Protein AF-A0A6A3S6H1-F1 (afdb_monomer_lite)

Foldseek 3Di:
DDPVPDDCPDPVSVVVVVVVVVVVVVVCVVCVVVVHDDDDDPVVVVVVVVCVVCVVVVHDPPPPPPD

Structure (mmCIF, N/CA/C/O backbone):
data_AF-A0A6A3S6H1-F1
#
_entry.id   AF-A0A6A3S6H1-F1
#
loop_
_atom_site.group_PDB
_atom_site.id
_atom_site.type_symbol
_atom_site.label_atom_id
_atom_site.label_alt_id
_atom_site.label_comp_id
_atom_site.label_asym_id
_atom_site.label_entity_id
_atom_site.label_seq_id
_atom_site.pdbx_PDB_ins_code
_atom_site.Cartn_x
_atom_site.Cartn_y
_atom_site.Cartn_z
_atom_site.occupancy
_atom_site.B_iso_or_equiv
_atom_site.auth_seq_id
_atom_site.auth_comp_id
_atom_site.auth_asym_id
_atom_site.auth_atom_id
_atom_site.pdbx_PDB_model_num
ATOM 1 N N . MET A 1 1 ? 4.241 -5.996 -27.272 1.00 48.81 1 MET A N 1
ATOM 2 C CA . MET A 1 1 ? 5.063 -6.305 -26.085 1.00 48.81 1 MET A CA 1
ATOM 3 C C . MET A 1 1 ? 4.125 -6.836 -25.024 1.00 48.81 1 MET A C 1
ATOM 5 O O . MET A 1 1 ? 3.076 -6.228 -24.832 1.00 48.81 1 MET A O 1
ATOM 9 N N . SER A 1 2 ? 4.424 -8.000 -24.453 1.00 54.66 2 SER A N 1
ATOM 10 C CA . SER A 1 2 ? 3.594 -8.601 -23.409 1.00 54.66 2 SER A CA 1
ATOM 11 C C . SER A 1 2 ? 3.748 -7.796 -22.117 1.00 54.66 2 SER A C 1
ATOM 13 O O . SER A 1 2 ? 4.854 -7.363 -21.806 1.00 54.66 2 SER A O 1
ATOM 15 N N . LEU A 1 3 ? 2.670 -7.606 -21.350 1.00 55.84 3 LEU A N 1
ATOM 16 C CA . LEU A 1 3 ? 2.737 -7.008 -20.003 1.00 55.84 3 LEU A CA 1
ATOM 17 C C . LEU A 1 3 ? 3.674 -7.793 -19.063 1.00 55.84 3 LEU A C 1
ATOM 19 O O . LEU A 1 3 ? 4.156 -7.240 -18.083 1.00 55.84 3 LEU A O 1
ATOM 23 N N . LEU A 1 4 ? 3.960 -9.057 -19.395 1.00 57.59 4 LEU A N 1
ATOM 24 C CA . LEU A 1 4 ? 4.872 -9.943 -18.668 1.00 57.59 4 LEU A CA 1
ATOM 25 C C . LEU A 1 4 ? 6.363 -9.622 -18.888 1.00 57.59 4 LEU A C 1
ATOM 27 O O . LEU A 1 4 ? 7.182 -10.057 -18.090 1.00 57.59 4 LEU A O 1
ATOM 31 N N . ASP A 1 5 ? 6.718 -8.855 -19.927 1.00 57.78 5 ASP A N 1
ATOM 32 C CA . ASP A 1 5 ? 8.111 -8.452 -20.199 1.00 57.78 5 ASP A CA 1
ATOM 33 C C . ASP A 1 5 ? 8.483 -7.112 -19.533 1.00 57.78 5 ASP A C 1
ATOM 35 O O . ASP A 1 5 ? 9.621 -6.646 -19.641 1.00 57.78 5 ASP A O 1
ATOM 39 N N . MET A 1 6 ? 7.530 -6.445 -18.871 1.00 60.06 6 MET A N 1
ATOM 40 C CA . MET A 1 6 ? 7.808 -5.196 -18.165 1.00 60.06 6 MET A CA 1
ATOM 41 C C . MET A 1 6 ? 8.491 -5.481 -16.830 1.00 60.06 6 MET A C 1
ATOM 43 O O . MET A 1 6 ? 7.922 -6.065 -15.913 1.00 60.06 6 MET A O 1
ATOM 47 N N . ARG A 1 7 ? 9.732 -5.011 -16.719 1.00 64.94 7 ARG A N 1
ATOM 48 C CA . ARG A 1 7 ? 10.494 -4.988 -15.473 1.00 64.94 7 ARG A CA 1
ATOM 49 C C . ARG A 1 7 ? 9.977 -3.866 -14.575 1.00 64.94 7 ARG A C 1
ATOM 51 O O . ARG A 1 7 ? 10.318 -2.700 -14.765 1.00 64.94 7 ARG A O 1
ATOM 58 N N . PHE A 1 8 ? 9.124 -4.214 -13.617 1.00 65.38 8 PHE A N 1
ATOM 59 C CA . PHE A 1 8 ? 8.606 -3.291 -12.597 1.00 65.38 8 PHE A CA 1
ATOM 60 C C . PHE A 1 8 ? 9.576 -3.094 -11.416 1.00 65.38 8 PHE A C 1
ATOM 62 O O . PHE A 1 8 ? 9.271 -2.355 -10.488 1.00 65.38 8 PHE A O 1
ATOM 69 N N . ASP A 1 9 ? 10.752 -3.727 -11.466 1.00 71.06 9 ASP A N 1
ATOM 70 C CA . ASP A 1 9 ? 11.814 -3.701 -10.454 1.00 71.06 9 ASP A CA 1
ATOM 71 C C . ASP A 1 9 ? 12.884 -2.623 -10.709 1.00 71.06 9 ASP A C 1
ATOM 73 O O . ASP A 1 9 ? 13.895 -2.573 -10.009 1.00 71.06 9 ASP A O 1
ATOM 77 N N . THR A 1 10 ? 12.706 -1.750 -11.707 1.00 80.75 10 THR A N 1
ATOM 78 C CA . THR A 1 10 ? 13.649 -0.643 -11.917 1.00 80.75 10 THR A CA 1
ATOM 79 C C . THR A 1 10 ? 13.518 0.388 -10.788 1.00 80.75 10 THR A C 1
ATOM 81 O O . THR A 1 10 ? 12.407 0.616 -10.303 1.00 80.75 10 THR A O 1
ATOM 84 N N . PRO A 1 11 ? 14.609 1.071 -10.386 1.00 80.81 11 PRO A N 1
ATOM 85 C CA . PRO A 1 11 ? 14.553 2.087 -9.331 1.00 80.81 11 PRO A CA 1
ATOM 86 C C . PRO A 1 11 ? 13.483 3.158 -9.571 1.00 80.81 11 PRO A C 1
ATOM 88 O O . PRO A 1 11 ? 12.808 3.577 -8.640 1.00 80.81 11 PRO A O 1
ATOM 91 N N . GLN A 1 12 ? 13.278 3.552 -10.831 1.00 80.62 12 GLN A N 1
ATOM 92 C CA . GLN A 1 12 ? 12.256 4.526 -11.212 1.00 80.62 12 GLN A CA 1
ATOM 93 C C . GLN A 1 12 ? 10.834 3.987 -11.009 1.00 80.62 12 GLN A C 1
ATOM 95 O O . GLN A 1 12 ? 9.955 4.722 -10.570 1.00 80.62 12 GLN A O 1
ATOM 100 N N . HIS A 1 13 ? 10.584 2.712 -11.324 1.00 77.50 13 HIS A N 1
ATOM 101 C CA . HIS A 1 13 ? 9.274 2.099 -11.098 1.00 77.50 13 HIS A CA 1
ATOM 102 C C . HIS A 1 13 ? 9.001 1.892 -9.607 1.00 77.50 13 HIS A C 1
ATOM 104 O O . HIS A 1 13 ? 7.880 2.138 -9.166 1.00 77.50 13 HIS A O 1
ATOM 110 N N . ILE A 1 14 ? 10.022 1.520 -8.829 1.00 78.81 14 ILE A N 1
ATOM 111 C CA . ILE A 1 14 ? 9.933 1.428 -7.367 1.00 78.81 14 ILE A CA 1
ATOM 112 C C . ILE A 1 14 ? 9.568 2.792 -6.774 1.00 78.81 14 ILE A C 1
ATOM 114 O O . ILE A 1 14 ? 8.608 2.884 -6.016 1.00 78.81 14 ILE A O 1
ATOM 118 N N . GLU A 1 15 ? 10.252 3.862 -7.181 1.00 80.38 15 GLU A N 1
ATOM 119 C CA . GLU A 1 15 ? 9.979 5.218 -6.692 1.00 80.38 15 GLU A CA 1
ATOM 120 C C . GLU A 1 15 ? 8.541 5.669 -7.006 1.00 80.38 15 GLU A C 1
ATOM 122 O O . GLU A 1 15 ? 7.846 6.210 -6.145 1.00 80.38 15 GLU A O 1
ATOM 127 N N . VAL A 1 16 ? 8.049 5.395 -8.218 1.00 83.94 16 VAL A N 1
ATOM 128 C CA . VAL A 1 16 ? 6.657 5.695 -8.591 1.00 83.94 16 VAL A CA 1
ATOM 129 C C . VAL A 1 16 ? 5.669 4.891 -7.739 1.00 83.94 16 VAL A C 1
ATOM 131 O O . VAL A 1 16 ? 4.665 5.442 -7.284 1.00 83.94 16 VAL A O 1
ATOM 134 N N . LEU A 1 17 ? 5.947 3.610 -7.478 1.00 80.19 17 LEU A N 1
ATOM 135 C CA . LEU A 1 17 ? 5.114 2.769 -6.614 1.00 80.19 17 LEU A CA 1
ATOM 136 C C . LEU A 1 17 ? 5.099 3.273 -5.166 1.00 80.19 17 LEU A C 1
ATOM 138 O O . LEU A 1 17 ? 4.034 3.308 -4.546 1.00 80.19 17 LEU A O 1
ATOM 142 N N . GLU A 1 18 ? 6.240 3.705 -4.633 1.00 82.44 18 GLU A N 1
ATOM 143 C CA . GLU A 1 18 ? 6.341 4.302 -3.299 1.00 82.44 18 GLU A CA 1
ATOM 144 C C . GLU A 1 18 ? 5.531 5.600 -3.209 1.00 82.44 18 GLU A C 1
ATOM 146 O O . GLU A 1 18 ? 4.735 5.766 -2.280 1.00 82.44 18 GLU A O 1
ATOM 151 N N . GLN A 1 19 ? 5.649 6.483 -4.206 1.00 81.81 19 GLN A N 1
ATOM 152 C CA . GLN A 1 19 ? 4.883 7.732 -4.268 1.00 81.81 19 GLN A CA 1
ATOM 153 C C . GLN A 1 19 ? 3.373 7.472 -4.349 1.00 81.81 19 GLN A C 1
ATOM 155 O O . GLN A 1 19 ? 2.600 8.055 -3.586 1.00 81.81 19 GLN A O 1
ATOM 160 N N . MET A 1 20 ? 2.935 6.560 -5.223 1.00 81.88 20 MET A N 1
ATOM 161 C CA . MET A 1 20 ? 1.521 6.181 -5.327 1.00 81.88 20 MET A CA 1
ATOM 162 C C . MET A 1 20 ? 0.999 5.580 -4.018 1.00 81.88 20 MET A C 1
ATOM 164 O O . MET A 1 20 ? -0.109 5.898 -3.580 1.00 81.88 20 MET A O 1
ATOM 168 N N . THR A 1 21 ? 1.809 4.747 -3.364 1.00 83.44 21 THR A N 1
ATOM 169 C CA . THR A 1 21 ? 1.470 4.145 -2.070 1.00 83.44 21 THR A CA 1
ATOM 170 C C . THR A 1 21 ? 1.321 5.207 -0.984 1.00 83.44 21 THR A C 1
ATOM 172 O O . THR A 1 21 ? 0.412 5.118 -0.157 1.00 83.44 21 THR A O 1
ATOM 175 N N . GLN A 1 22 ? 2.177 6.229 -0.985 1.00 81.19 22 GLN A N 1
ATOM 176 C CA . GLN A 1 22 ? 2.104 7.325 -0.024 1.00 81.19 22 GLN A CA 1
ATOM 177 C C . GLN A 1 22 ? 0.810 8.136 -0.178 1.00 81.19 22 GLN A C 1
ATOM 179 O O . GLN A 1 22 ? 0.100 8.341 0.808 1.00 81.19 22 GLN A O 1
ATOM 184 N N . VAL A 1 23 ? 0.442 8.506 -1.409 1.00 86.56 23 VAL A N 1
ATOM 185 C CA . VAL A 1 23 ? -0.822 9.213 -1.695 1.00 86.56 23 VAL A CA 1
ATOM 186 C C . VAL A 1 23 ? -2.033 8.390 -1.242 1.00 86.56 23 VAL A C 1
ATOM 188 O O . VAL A 1 23 ? -2.975 8.925 -0.656 1.00 86.56 23 VAL A O 1
ATOM 191 N N . LEU A 1 24 ? -2.000 7.071 -1.455 1.00 84.69 24 LEU A N 1
ATOM 192 C CA . LEU A 1 24 ? -3.060 6.172 -1.003 1.00 84.69 24 LEU A CA 1
ATOM 193 C C . LEU A 1 24 ? -3.190 6.171 0.531 1.00 84.69 24 LEU A C 1
ATOM 195 O O . LEU A 1 24 ? -4.300 6.278 1.053 1.00 84.69 24 LEU A O 1
ATOM 199 N N . LYS A 1 25 ? -2.068 6.079 1.260 1.00 84.19 25 LYS A N 1
ATOM 200 C CA . LYS A 1 25 ? -2.048 6.107 2.735 1.00 84.19 25 LYS A CA 1
ATOM 201 C C . LYS A 1 25 ? -2.648 7.399 3.285 1.00 84.19 25 LYS A C 1
ATOM 203 O O . LYS A 1 25 ? -3.427 7.349 4.237 1.00 84.19 25 LYS A O 1
ATOM 208 N N . GLU A 1 26 ? -2.318 8.534 2.678 1.00 86.81 26 GLU A N 1
ATOM 209 C CA . GLU A 1 26 ? -2.868 9.838 3.057 1.00 86.81 26 GLU A CA 1
ATOM 210 C C . GLU A 1 26 ? -4.380 9.895 2.825 1.00 86.81 26 GLU A C 1
ATOM 212 O O . GLU A 1 26 ? -5.128 10.231 3.745 1.00 86.81 26 GLU A O 1
ATOM 217 N N . GLY A 1 27 ? -4.847 9.464 1.648 1.00 85.00 27 GLY A N 1
ATOM 218 C CA . GLY A 1 27 ? -6.275 9.407 1.328 1.00 85.00 27 GLY A CA 1
ATOM 219 C C . GLY A 1 27 ? -7.073 8.507 2.277 1.00 85.00 27 GLY A C 1
ATOM 220 O O . GLY A 1 27 ? -8.161 8.880 2.713 1.00 85.00 27 GLY A O 1
ATOM 221 N N . ILE A 1 28 ? -6.516 7.356 2.668 1.00 86.94 28 ILE A N 1
ATOM 222 C CA . ILE A 1 28 ? -7.118 6.462 3.673 1.00 86.94 28 ILE A CA 1
ATOM 223 C C . ILE A 1 28 ? -7.178 7.140 5.043 1.00 86.94 28 ILE A C 1
ATOM 225 O O . ILE A 1 28 ? -8.183 7.032 5.748 1.00 86.94 28 ILE A O 1
ATOM 229 N N . GLY A 1 29 ? -6.111 7.845 5.422 1.00 84.88 29 GLY A N 1
ATOM 230 C CA . GLY A 1 29 ? -6.058 8.618 6.658 1.00 84.88 29 GLY A CA 1
ATOM 231 C C . GLY A 1 29 ? -7.159 9.675 6.724 1.00 84.88 29 GLY A C 1
ATOM 232 O O . GLY A 1 29 ? -7.855 9.762 7.736 1.00 84.88 29 GLY A O 1
ATOM 233 N N . GLU A 1 30 ? -7.365 10.430 5.644 1.00 88.69 30 GLU A N 1
ATOM 234 C CA . GLU A 1 30 ? -8.451 11.414 5.553 1.00 88.69 30 GLU A CA 1
ATOM 235 C C . GLU A 1 30 ? -9.833 10.752 5.568 1.00 88.69 30 GLU A C 1
ATOM 237 O O . GLU A 1 30 ? -10.697 11.155 6.346 1.00 88.69 30 GLU A O 1
ATOM 242 N N . ALA A 1 31 ? -10.042 9.686 4.788 1.00 83.31 31 ALA A N 1
ATOM 243 C CA . ALA A 1 31 ? -11.303 8.941 4.787 1.00 83.31 31 ALA A CA 1
ATOM 244 C C . ALA A 1 31 ? -11.681 8.479 6.207 1.00 83.31 31 ALA A C 1
ATOM 246 O O . ALA A 1 31 ? -12.803 8.714 6.664 1.00 83.31 31 ALA A O 1
ATOM 247 N N . ARG A 1 32 ? -10.706 7.946 6.954 1.00 83.75 32 ARG A N 1
ATOM 248 C CA . ARG A 1 32 ? -10.882 7.534 8.351 1.00 83.75 32 ARG A CA 1
ATOM 249 C C . ARG A 1 32 ? -11.226 8.704 9.276 1.00 83.75 32 ARG A C 1
ATOM 251 O O . ARG A 1 32 ? -12.062 8.540 10.162 1.00 83.75 32 ARG A O 1
ATOM 258 N N . ARG A 1 33 ? -10.619 9.885 9.094 1.00 85.50 33 ARG A N 1
ATOM 259 C CA . ARG A 1 33 ? -10.959 11.093 9.881 1.00 85.50 33 ARG A CA 1
ATOM 260 C C . ARG A 1 33 ? -12.401 11.537 9.670 1.00 85.50 33 ARG A C 1
ATOM 262 O O . ARG A 1 33 ? -13.011 12.068 10.593 1.00 85.50 33 ARG A O 1
ATOM 269 N N . HIS A 1 34 ? -12.946 11.285 8.486 1.00 87.88 34 HIS A N 1
ATOM 270 C CA . HIS A 1 34 ? -14.337 11.570 8.153 1.00 87.88 34 HIS A CA 1
ATOM 271 C C . HIS A 1 34 ? -15.303 10.417 8.479 1.00 87.88 34 HIS A C 1
ATOM 273 O O . HIS A 1 34 ? -16.490 10.525 8.183 1.00 87.88 34 HIS A O 1
ATOM 279 N N . GLY A 1 35 ? -14.823 9.346 9.122 1.00 80.38 35 GLY A N 1
ATOM 280 C CA . GLY A 1 35 ? -15.644 8.209 9.542 1.00 80.38 35 GLY A CA 1
ATOM 281 C C . GLY A 1 35 ? -15.999 7.236 8.417 1.00 80.38 35 GLY A C 1
ATOM 282 O O . GLY A 1 35 ? -16.917 6.439 8.586 1.00 80.38 35 GLY A O 1
ATOM 283 N N . TYR A 1 36 ? -15.299 7.296 7.281 1.00 78.88 36 TYR A N 1
ATOM 284 C CA . TYR A 1 36 ? -15.445 6.313 6.214 1.00 78.88 36 TYR A CA 1
ATOM 285 C C . TYR A 1 36 ? -14.540 5.109 6.470 1.00 78.88 36 TYR A C 1
ATOM 287 O O . TYR A 1 36 ? -13.343 5.262 6.731 1.00 78.88 36 TYR A O 1
ATOM 295 N N . ASP A 1 37 ? -15.109 3.915 6.326 1.00 78.94 37 ASP A N 1
ATOM 296 C CA . ASP A 1 37 ? -14.340 2.679 6.253 1.00 78.94 37 ASP A CA 1
ATOM 297 C C . ASP A 1 37 ? -13.776 2.508 4.841 1.00 78.94 37 ASP A C 1
ATOM 299 O O . ASP A 1 37 ? -14.486 2.650 3.843 1.00 78.94 37 ASP A O 1
ATOM 303 N N . VAL A 1 38 ? -12.482 2.197 4.755 1.00 74.81 38 VAL A N 1
ATOM 304 C CA . VAL A 1 38 ? -11.830 1.873 3.485 1.00 74.81 38 VAL A CA 1
ATOM 305 C C . VAL A 1 38 ? -11.673 0.366 3.382 1.00 74.81 38 VAL A C 1
ATOM 307 O O . VAL A 1 38 ? -10.890 -0.245 4.111 1.00 74.81 38 VAL A O 1
ATOM 310 N N . GLU A 1 39 ? -12.400 -0.234 2.445 1.00 74.88 39 GLU A N 1
ATOM 311 C CA . GLU A 1 39 ? -12.248 -1.645 2.125 1.00 74.88 39 GLU A CA 1
ATOM 312 C C . GLU A 1 39 ? -11.224 -1.848 1.011 1.00 74.88 39 GLU A C 1
ATOM 314 O O . GLU A 1 39 ? -11.346 -1.314 -0.091 1.00 74.88 39 GLU A O 1
ATOM 319 N N . PHE A 1 40 ? -10.231 -2.690 1.284 1.00 71.06 40 PHE A N 1
ATOM 320 C CA . PHE A 1 40 ? -9.348 -3.204 0.246 1.00 71.06 40 PHE A CA 1
ATOM 321 C C . PHE A 1 40 ? -9.954 -4.448 -0.415 1.00 71.06 40 PHE A C 1
ATOM 323 O O . PHE A 1 40 ? -10.532 -5.285 0.304 1.00 71.06 40 PHE A O 1
ATOM 330 N N . PRO A 1 41 ? -9.760 -4.619 -1.741 1.00 76.44 41 PRO A N 1
ATOM 331 C CA . PRO A 1 41 ? -10.005 -5.879 -2.434 1.00 76.44 41 PRO A CA 1
ATOM 332 C C . PRO A 1 41 ? -9.366 -7.065 -1.703 1.00 76.44 41 PRO A C 1
ATOM 334 O O . PRO A 1 41 ? -8.326 -6.917 -1.055 1.00 76.44 41 PRO A O 1
ATOM 337 N N . HIS A 1 42 ? -9.994 -8.239 -1.806 1.00 69.25 42 HIS A N 1
ATOM 338 C CA . HIS A 1 42 ? -9.623 -9.427 -1.031 1.00 69.25 42 HIS A CA 1
ATOM 339 C C . HIS A 1 42 ? -8.133 -9.772 -1.144 1.00 69.25 42 HIS A C 1
ATOM 341 O O . HIS A 1 42 ? -7.473 -9.943 -0.122 1.00 69.25 42 HIS A O 1
ATOM 347 N N . ASP A 1 43 ? -7.596 -9.781 -2.363 1.00 61.53 43 ASP A N 1
ATOM 348 C CA . ASP A 1 43 ? -6.209 -10.170 -2.625 1.00 61.53 43 ASP A CA 1
ATOM 349 C C . ASP A 1 43 ? -5.212 -9.213 -1.956 1.00 61.53 43 ASP A C 1
ATOM 351 O O . ASP A 1 43 ? -4.281 -9.6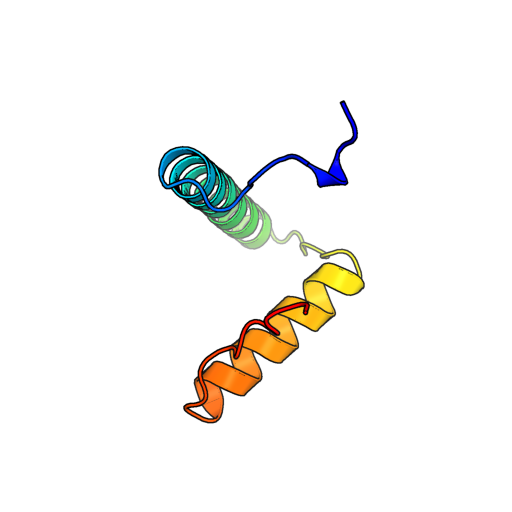49 -1.285 1.00 61.53 43 ASP A 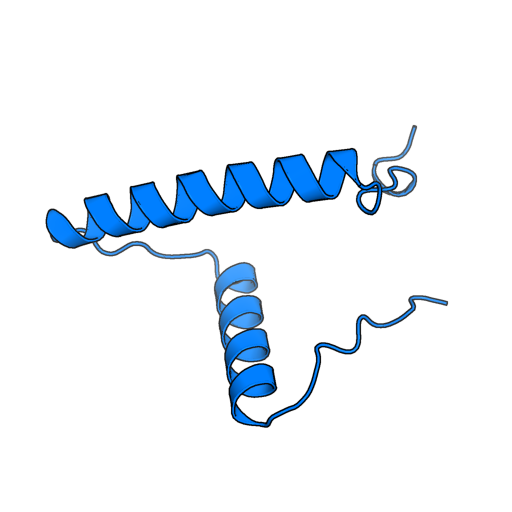O 1
ATOM 355 N N . ILE A 1 44 ? -5.475 -7.903 -2.020 1.00 71.75 44 ILE A N 1
ATOM 356 C CA . ILE A 1 44 ? -4.645 -6.873 -1.375 1.00 71.75 44 ILE A CA 1
ATOM 357 C C . ILE A 1 44 ? -4.700 -7.017 0.149 1.00 71.75 44 ILE A C 1
ATOM 359 O O . ILE A 1 44 ? -3.678 -6.922 0.828 1.00 71.75 44 ILE A O 1
ATOM 363 N N . ARG A 1 45 ? -5.887 -7.288 0.702 1.00 69.75 45 ARG A N 1
ATOM 364 C CA . ARG A 1 45 ? -6.069 -7.509 2.141 1.00 69.75 45 ARG A CA 1
ATOM 365 C C . ARG A 1 45 ? -5.273 -8.720 2.627 1.00 69.75 45 ARG A C 1
ATOM 367 O O . ARG A 1 45 ? -4.613 -8.623 3.658 1.00 69.75 45 ARG A O 1
ATOM 374 N N . GLN A 1 46 ? -5.320 -9.834 1.895 1.00 71.88 46 GLN A N 1
ATOM 375 C CA . GLN A 1 46 ? -4.558 -11.042 2.224 1.00 71.88 46 GLN A CA 1
ATOM 376 C C . GLN A 1 46 ? -3.052 -10.780 2.179 1.00 71.88 46 GLN A 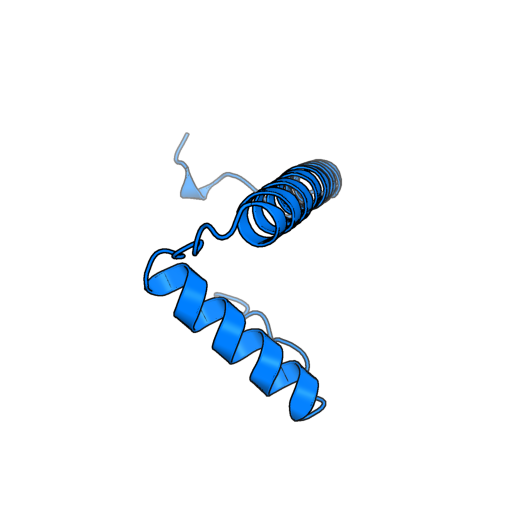C 1
ATOM 378 O O . GLN A 1 46 ? -2.342 -11.161 3.108 1.00 71.88 46 GLN A O 1
ATOM 383 N N . THR A 1 47 ? -2.568 -10.067 1.159 1.00 73.75 47 THR A N 1
ATOM 384 C CA . THR A 1 47 ? -1.153 -9.692 1.065 1.00 73.75 47 THR A CA 1
ATOM 385 C C . THR A 1 47 ? -0.720 -8.813 2.237 1.00 73.75 47 THR A C 1
ATOM 387 O O . THR A 1 47 ? 0.283 -9.123 2.869 1.00 73.75 47 THR A O 1
ATOM 390 N N . ILE A 1 48 ? -1.481 -7.768 2.587 1.00 70.19 48 ILE A N 1
ATOM 391 C CA . ILE A 1 48 ? -1.160 -6.884 3.724 1.00 70.19 48 ILE A CA 1
ATOM 392 C C . ILE A 1 48 ? -1.108 -7.670 5.041 1.00 70.19 48 ILE A C 1
ATOM 394 O O . ILE A 1 48 ? -0.194 -7.476 5.840 1.00 70.19 48 ILE A O 1
ATOM 398 N N . LEU A 1 49 ? -2.067 -8.570 5.273 1.00 72.88 49 LEU A N 1
ATOM 399 C CA . LEU A 1 49 ? -2.082 -9.408 6.475 1.00 72.88 49 LEU A CA 1
ATOM 400 C C . LEU A 1 49 ? -0.869 -10.343 6.531 1.00 72.88 49 LEU A C 1
ATOM 402 O O . LEU A 1 49 ? -0.256 -10.472 7.588 1.00 72.88 49 LEU A O 1
ATOM 406 N N . ALA A 1 50 ? -0.497 -10.949 5.402 1.00 74.00 50 ALA A N 1
ATOM 407 C CA . ALA A 1 50 ? 0.686 -11.797 5.314 1.00 74.00 50 ALA A CA 1
ATOM 408 C C . ALA A 1 50 ? 1.979 -11.007 5.578 1.00 74.00 50 ALA A C 1
ATOM 410 O O . ALA A 1 50 ? 2.822 -11.476 6.336 1.00 74.00 50 ALA A O 1
ATOM 411 N N . VAL A 1 51 ? 2.113 -9.797 5.019 1.00 73.88 51 VAL A N 1
ATOM 412 C CA . VAL A 1 51 ? 3.268 -8.907 5.248 1.00 73.88 51 VAL A CA 1
ATOM 413 C C . VAL A 1 51 ? 3.389 -8.541 6.728 1.00 73.88 51 VAL A C 1
ATOM 415 O O . VAL A 1 51 ? 4.440 -8.754 7.323 1.00 73.88 51 VAL A O 1
ATOM 418 N N . ASN A 1 52 ? 2.305 -8.069 7.349 1.00 72.19 52 ASN A N 1
ATOM 419 C CA . ASN A 1 52 ? 2.317 -7.673 8.760 1.00 72.19 52 ASN A CA 1
ATOM 420 C C . ASN A 1 52 ? 2.634 -8.854 9.693 1.00 72.19 52 ASN A C 1
ATOM 422 O O . ASN A 1 52 ? 3.294 -8.675 10.714 1.00 72.19 52 ASN A O 1
ATOM 426 N N . GLN A 1 53 ? 2.166 -10.061 9.356 1.00 73.75 53 GLN A N 1
ATOM 427 C CA . GLN A 1 53 ? 2.484 -11.268 10.119 1.00 73.75 53 GLN A CA 1
ATOM 428 C C . GLN A 1 53 ? 3.966 -11.641 9.986 1.00 73.75 53 GLN A C 1
ATOM 430 O O . GLN A 1 53 ? 4.589 -12.017 10.973 1.00 73.75 53 GLN A O 1
ATOM 435 N N . LEU A 1 54 ? 4.542 -11.500 8.789 1.00 75.62 54 LEU A N 1
ATOM 436 C CA . LEU A 1 54 ? 5.969 -11.725 8.554 1.00 75.62 54 LEU A CA 1
ATOM 437 C C . LEU A 1 54 ? 6.830 -10.721 9.336 1.00 75.62 54 LEU A C 1
ATOM 439 O O . LEU A 1 54 ? 7.765 -11.138 10.018 1.00 75.62 54 LEU A O 1
ATOM 443 N N . GLU A 1 55 ? 6.459 -9.437 9.336 1.00 72.56 55 GLU A N 1
ATOM 444 C CA . GLU A 1 55 ? 7.122 -8.403 10.144 1.00 72.56 55 GLU A CA 1
ATOM 445 C C . GLU A 1 55 ? 7.036 -8.698 11.650 1.00 72.56 55 GLU A C 1
ATOM 447 O O . GLU A 1 55 ? 8.046 -8.617 12.352 1.00 72.56 55 GLU A O 1
ATOM 452 N N . ALA A 1 56 ? 5.858 -9.089 12.152 1.00 73.69 56 ALA A N 1
ATOM 453 C CA . ALA A 1 56 ? 5.656 -9.446 13.559 1.00 73.69 56 ALA A CA 1
ATOM 454 C C . ALA A 1 56 ? 6.472 -10.682 13.982 1.00 73.69 56 ALA A C 1
ATOM 456 O O . ALA A 1 56 ? 6.951 -10.751 15.115 1.00 73.69 56 ALA A O 1
ATOM 457 N N . ASP A 1 57 ? 6.668 -11.627 13.061 1.00 79.69 57 ASP A N 1
ATOM 458 C CA . ASP A 1 57 ? 7.453 -12.845 13.267 1.00 79.69 57 ASP A CA 1
ATOM 459 C C . ASP A 1 57 ? 8.966 -12.631 13.031 1.00 79.69 57 ASP A C 1
ATOM 461 O O . ASP A 1 57 ? 9.748 -13.581 13.145 1.00 79.69 57 ASP A O 1
ATOM 465 N N . GLY A 1 58 ? 9.396 -11.408 12.692 1.00 71.38 58 GLY A N 1
ATOM 466 C CA . GLY A 1 58 ? 10.793 -11.072 12.397 1.00 71.38 58 GLY A CA 1
ATOM 467 C C . GLY A 1 58 ? 11.334 -11.740 11.128 1.00 71.38 58 GLY A C 1
ATOM 468 O O . GLY A 1 58 ? 12.538 -11.978 11.022 1.00 71.38 58 GLY A O 1
ATOM 469 N N . LYS A 1 59 ? 10.454 -12.090 10.186 1.00 65.50 59 LYS A N 1
ATOM 470 C CA . LYS A 1 59 ? 10.793 -12.726 8.910 1.00 65.50 59 LYS A CA 1
ATOM 471 C C . LYS A 1 59 ? 10.653 -11.719 7.778 1.00 65.50 59 LYS A C 1
ATOM 473 O O . LYS A 1 59 ? 9.630 -11.058 7.648 1.00 65.50 59 LYS A O 1
ATOM 478 N N . GLU A 1 60 ? 11.661 -11.640 6.919 1.00 59.00 60 GLU A N 1
ATOM 479 C CA . GLU A 1 60 ? 11.536 -10.883 5.676 1.00 59.00 60 GLU A CA 1
ATOM 480 C C . GLU A 1 60 ? 10.636 -11.627 4.685 1.00 59.00 60 GLU A C 1
ATOM 482 O O . GLU A 1 60 ? 10.615 -12.863 4.632 1.00 59.00 60 GLU A O 1
ATOM 487 N N . LEU A 1 61 ? 9.899 -10.860 3.877 1.00 57.81 61 LEU A N 1
ATOM 488 C CA . LEU A 1 61 ? 9.246 -11.370 2.677 1.00 57.81 61 LEU A CA 1
ATOM 489 C C . LEU A 1 61 ? 10.316 -11.961 1.763 1.00 57.81 61 LEU A C 1
ATOM 491 O O . LEU A 1 61 ? 10.983 -11.246 1.021 1.00 57.81 61 LEU A O 1
ATOM 495 N N . ALA A 1 62 ? 10.467 -13.282 1.809 1.00 55.72 62 ALA A N 1
ATOM 496 C CA . ALA A 1 62 ? 11.162 -14.004 0.765 1.00 55.72 62 ALA A CA 1
ATOM 497 C C . ALA A 1 62 ? 10.321 -13.857 -0.506 1.00 55.72 62 ALA A C 1
ATOM 499 O O . ALA A 1 62 ? 9.335 -14.571 -0.697 1.00 55.72 62 ALA A O 1
ATOM 500 N N . THR A 1 63 ? 10.676 -12.892 -1.354 1.00 48.44 63 THR A N 1
ATOM 501 C CA . THR A 1 63 ? 10.170 -12.823 -2.721 1.00 48.44 63 THR A CA 1
ATOM 502 C C . THR A 1 63 ? 10.501 -14.170 -3.356 1.00 48.44 63 THR A C 1
ATOM 504 O O . THR A 1 63 ? 11.686 -14.516 -3.412 1.00 48.44 63 THR A O 1
ATOM 507 N N . PRO A 1 64 ? 9.515 -14.979 -3.783 1.00 43.31 64 PRO A N 1
ATOM 508 C CA . PRO A 1 64 ? 9.844 -16.190 -4.501 1.00 43.31 64 PRO A CA 1
ATOM 509 C C . PRO A 1 64 ? 10.537 -15.734 -5.783 1.00 43.31 64 PRO A C 1
ATOM 511 O O . PRO A 1 64 ? 9.934 -15.061 -6.619 1.00 43.31 64 PRO A O 1
ATOM 514 N N . LEU A 1 65 ? 1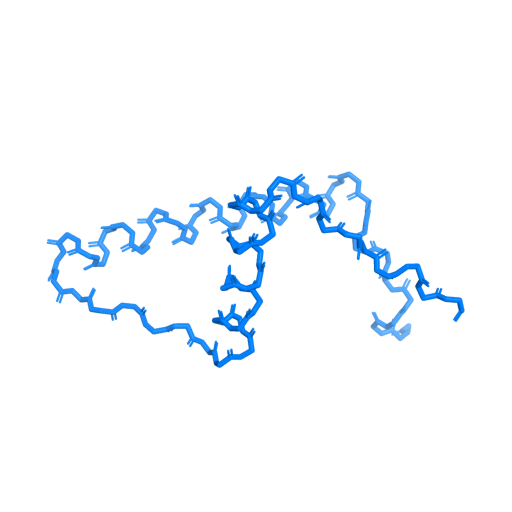1.830 -16.040 -5.895 1.00 41.44 65 LEU A N 1
ATOM 515 C CA . LEU A 1 65 ? 12.513 -16.055 -7.176 1.00 41.44 65 LEU A CA 1
ATOM 516 C C . LEU A 1 65 ? 11.749 -17.078 -8.015 1.00 41.44 65 LEU A C 1
ATOM 518 O O . LEU A 1 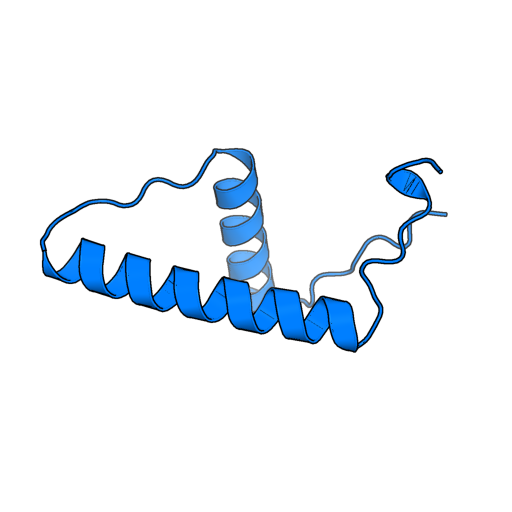65 ? 11.858 -18.280 -7.789 1.00 41.44 65 LEU A O 1
ATOM 522 N N . LEU A 1 66 ? 10.877 -16.577 -8.888 1.00 39.16 66 LEU A N 1
ATOM 523 C CA . LEU A 1 66 ? 10.279 -17.362 -9.954 1.00 39.16 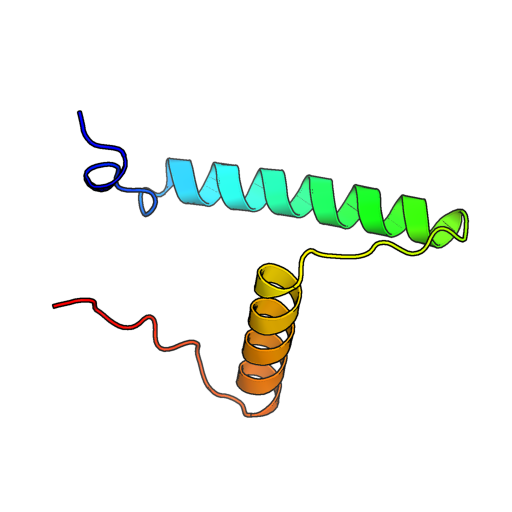66 LEU A CA 1
ATOM 524 C C . LEU A 1 66 ? 11.442 -17.817 -10.846 1.00 39.16 66 LEU A C 1
ATOM 526 O O . LEU A 1 66 ? 12.040 -16.987 -11.532 1.00 39.16 66 LEU A O 1
ATOM 530 N N . GLU A 1 67 ? 11.801 -19.099 -10.741 1.00 35.56 67 GLU A N 1
ATOM 531 C CA . GLU A 1 67 ? 12.634 -19.811 -11.722 1.00 35.56 67 GLU A CA 1
ATOM 532 C C . GLU A 1 67 ? 11.910 -19.953 -13.067 1.00 35.56 67 GLU A C 1
ATOM 534 O O . GLU A 1 67 ? 10.671 -20.157 -13.064 1.00 35.56 67 GLU A O 1
#

Organism: NCBI:txid53985

Secondary structure (DSSP, 8-state):
--GGG--TTSHHHHHHHHHHHHHHHHHHHHHHHTT---PPPHHHHHHHHHHHHHHHTT---------

pLDDT: mean 72.05, std 12.78, range [35.56, 88.69]

Sequence (67 aa):
MSLLDMRFDTPQHIEVLEQMTQVLKEGIGEARRHGYDVEFPHDIRQTILAVNQLEADGKELATPLLE

Radius of gyration: 15.32 Å; chains: 1; bounding box: 30×31×40 Å